Protein AF-A0A920LZJ9-F1 (afdb_monomer)

Mean predicted aligned error: 8.81 Å

Nearest PDB structures (foldseek):
  6kfv-assembly1_N  TM=8.917E-01  e=3.807E-10  Xanthomonas oryzae pv. oryzae
  1oel-assembly1_A  TM=8.891E-01  e=1.017E-09  Escherichia coli
  7v9r-assembly1_C  TM=9.106E-01  e=1.711E-09  Epinephelus coioides
  4aaq-assembly1_H  TM=8.892E-01  e=1.439E-09  Escherichia coli
  4ki8-assembly1_D  TM=6.884E-01  e=9.600E-10  Escherichia coli

Sequence (144 aa):
MLKGAGKKKGKFEGRCDQIRAQIDEATSDYDKEKLQERLAKLAGGVAVLNVGGATEIEVKERKDRVEDAMNSTRAAVEEGIVPGGGTALLYSVKALSSLTPANNDQKVGIEIVRKALEAPIRQIASNAGYDSSIIVGKIRDAKK

Radius of gyration: 25.08 Å; Cα contacts (8 Å, |Δi|>4): 68; chains: 1; bounding box: 43×51×60 Å

pLDDT: mean 88.0, std 10.75, range [35.69, 96.5]

Secondary structure (DSSP, 8-state):
--------HHHHHHHHHHHHHHHHH---HHHHHHHHHHHHHHHT---------SSHHHHHHHHHHHHHHHHHHHHHHHH----TTTHHHHHHHHHHTT---SSHHHHHHHHHHHHHHHHHHHHHHHHTTS-HHHHHHHHHHS--

Structure (mmCIF, N/CA/C/O backbone):
data_AF-A0A920LZJ9-F1
#
_entry.id   AF-A0A920LZJ9-F1
#
loop_
_atom_site.group_PDB
_atom_site.id
_atom_site.type_symbol
_atom_site.label_atom_id
_atom_site.label_alt_id
_atom_site.label_comp_id
_atom_site.label_asym_id
_atom_site.label_entity_id
_atom_site.label_seq_id
_atom_site.pdbx_PDB_ins_code
_atom_site.Cartn_x
_atom_site.Cartn_y
_atom_site.Cartn_z
_atom_site.occupancy
_atom_site.B_iso_or_equiv
_atom_site.auth_seq_id
_atom_site.auth_comp_id
_atom_site.auth_asym_id
_atom_site.auth_atom_id
_atom_site.pdbx_PDB_model_num
ATOM 1 N N . MET A 1 1 ? -4.023 -2.488 28.609 1.00 35.69 1 MET A N 1
ATOM 2 C CA . MET A 1 1 ? -5.086 -1.808 29.384 1.00 35.69 1 MET A CA 1
ATOM 3 C C . MET A 1 1 ? -4.991 -0.308 29.137 1.00 35.69 1 MET A C 1
ATOM 5 O O . MET A 1 1 ? -4.116 0.327 29.697 1.00 35.69 1 MET A O 1
ATOM 9 N N . LEU A 1 2 ? -5.870 0.256 28.311 1.00 42.66 2 LEU A N 1
ATOM 10 C CA . LEU A 1 2 ? -6.108 1.704 28.247 1.00 42.66 2 LEU A CA 1
ATOM 11 C C . LEU A 1 2 ? -7.602 1.928 28.506 1.00 42.66 2 LEU A C 1
ATOM 13 O O . LEU A 1 2 ? -8.374 2.273 27.621 1.00 42.66 2 LEU A O 1
ATOM 17 N N . LYS A 1 3 ? -8.039 1.626 29.734 1.00 55.06 3 LYS A N 1
ATOM 18 C CA . LYS A 1 3 ? -9.347 2.065 30.233 1.00 55.06 3 LYS A CA 1
ATOM 19 C C . LYS A 1 3 ? -9.115 3.434 30.864 1.00 55.06 3 LYS A C 1
ATOM 21 O O . LYS A 1 3 ? -8.482 3.511 31.913 1.00 55.06 3 LYS A O 1
ATOM 26 N N . GLY A 1 4 ? -9.545 4.504 30.195 1.00 63.94 4 GLY A N 1
ATOM 27 C CA . GLY A 1 4 ? -9.393 5.866 30.711 1.00 63.94 4 GLY A CA 1
ATOM 28 C C . GLY A 1 4 ? -10.022 6.009 32.101 1.00 63.94 4 GLY A C 1
ATOM 29 O O . GLY A 1 4 ? -11.119 5.512 32.342 1.00 63.94 4 GLY A O 1
ATOM 30 N N . ALA A 1 5 ? -9.343 6.704 33.015 1.00 69.50 5 ALA A N 1
ATOM 31 C CA . ALA A 1 5 ? -9.758 6.866 34.416 1.00 69.50 5 ALA A CA 1
ATOM 32 C C . ALA A 1 5 ? -10.919 7.870 34.625 1.00 69.50 5 ALA A C 1
ATOM 34 O O . ALA A 1 5 ? -11.178 8.316 35.746 1.00 69.50 5 ALA A O 1
ATOM 35 N N . GLY A 1 6 ? -11.614 8.266 33.552 1.00 65.00 6 GLY A N 1
ATOM 36 C CA . GLY A 1 6 ? -12.717 9.224 33.603 1.00 65.00 6 GLY A CA 1
ATOM 37 C C . GLY A 1 6 ? -13.897 8.694 34.423 1.00 65.00 6 GLY A C 1
ATOM 38 O O . GLY A 1 6 ? -14.379 7.583 34.205 1.00 65.00 6 GLY A O 1
ATOM 39 N N . LYS A 1 7 ? -14.388 9.486 35.385 1.00 60.31 7 LYS A N 1
ATOM 40 C CA . LYS A 1 7 ? -15.519 9.092 36.241 1.00 60.31 7 LYS A CA 1
ATOM 41 C C . LYS A 1 7 ? -16.850 9.099 35.468 1.00 60.31 7 LYS A C 1
ATOM 43 O O . LYS A 1 7 ? -17.290 10.168 35.061 1.00 60.31 7 LYS A O 1
ATOM 48 N N . LYS A 1 8 ? -17.525 7.936 35.454 1.00 58.84 8 LYS A N 1
ATOM 49 C CA . LYS A 1 8 ? -18.942 7.654 35.096 1.00 58.84 8 LYS A CA 1
ATOM 50 C C . LYS A 1 8 ? -19.369 7.988 33.650 1.00 58.84 8 LYS A C 1
ATOM 52 O O . LYS A 1 8 ? -19.214 9.118 33.203 1.00 58.84 8 LYS A O 1
ATOM 57 N N . LYS A 1 9 ? -20.048 7.029 32.989 1.00 60.12 9 LYS A N 1
ATOM 58 C CA . LYS A 1 9 ? -20.697 7.166 31.660 1.00 60.12 9 LYS A CA 1
ATOM 59 C C . LYS A 1 9 ? -21.391 8.526 31.449 1.00 60.12 9 LYS A C 1
ATOM 61 O O . LYS A 1 9 ? -21.138 9.183 30.449 1.00 60.12 9 LYS A O 1
ATOM 66 N N . GLY A 1 10 ? -22.143 9.005 32.445 1.00 64.56 10 GLY A N 1
ATOM 67 C CA . GLY A 1 10 ? -22.928 10.241 32.323 1.00 64.56 10 GLY A CA 1
ATOM 68 C C . GLY A 1 10 ? -22.132 11.546 32.153 1.00 64.56 10 GLY A C 1
ATOM 69 O O . GLY A 1 10 ? -22.605 12.450 31.474 1.00 64.56 10 GLY A O 1
ATOM 70 N N . LYS A 1 11 ? -20.911 11.681 32.704 1.00 72.00 11 LYS A N 1
ATOM 71 C CA . LYS A 1 11 ? -20.095 12.899 32.466 1.00 72.00 11 LYS A CA 1
ATOM 72 C C . LYS A 1 11 ? -19.517 12.940 31.052 1.00 72.00 11 LYS A C 1
ATOM 74 O O . LYS A 1 11 ? -19.259 14.015 30.520 1.00 72.00 11 LYS A O 1
ATOM 79 N N . PHE A 1 12 ? -19.281 11.768 30.479 1.00 77.12 12 PHE A N 1
ATOM 80 C CA . PHE A 1 12 ? -18.766 11.619 29.130 1.00 77.12 12 PHE A CA 1
ATOM 81 C C . PHE A 1 12 ? -19.868 11.860 28.087 1.00 77.12 12 PHE A C 1
ATOM 83 O O . PHE A 1 12 ? -19.655 12.625 27.149 1.00 77.12 12 PHE A O 1
ATOM 90 N N . GLU A 1 13 ? -21.060 11.297 28.302 1.00 80.50 13 GLU A N 1
ATOM 91 C CA . GLU A 1 13 ? -22.246 11.546 27.468 1.00 80.50 13 GLU A CA 1
ATOM 92 C C . GLU A 1 13 ? -22.608 13.037 27.463 1.00 80.50 13 GLU A C 1
ATOM 94 O O . GLU A 1 13 ? -22.658 13.644 26.396 1.00 80.50 13 GLU A O 1
ATOM 99 N N . GLY A 1 14 ? -22.671 13.677 28.639 1.00 85.56 14 GLY A N 1
ATOM 100 C CA . GLY A 1 14 ? -22.929 15.118 28.728 1.00 8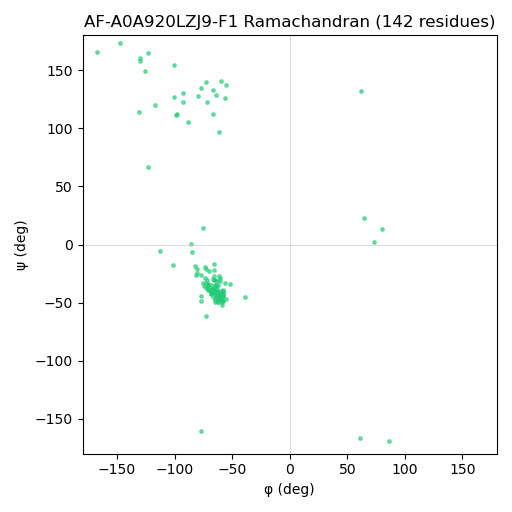5.56 14 GLY A CA 1
ATOM 101 C C . GLY A 1 14 ? -21.880 15.982 28.018 1.00 85.56 14 GLY A C 1
ATOM 102 O O . GLY A 1 14 ? -22.199 17.058 27.518 1.00 85.56 14 GLY A O 1
ATOM 103 N N . ARG A 1 15 ? -20.626 15.520 27.909 1.00 86.62 15 ARG A N 1
ATOM 104 C CA . ARG A 1 15 ? -19.598 16.222 27.129 1.00 86.62 15 ARG A CA 1
ATOM 105 C C . ARG A 1 15 ? -19.799 16.054 25.622 1.00 86.62 15 ARG A C 1
ATOM 107 O O . ARG A 1 15 ? -19.532 16.998 24.885 1.00 86.62 15 ARG A O 1
ATOM 114 N N . CYS A 1 16 ? -20.256 14.888 25.174 1.00 86.50 16 CYS A N 1
ATOM 115 C CA . CYS A 1 16 ? -20.612 14.663 23.773 1.00 86.50 16 CYS A CA 1
ATOM 116 C C . CYS A 1 16 ? -21.805 15.538 23.371 1.00 86.50 16 CYS A C 1
ATOM 118 O O . CYS A 1 16 ? -21.759 16.175 22.323 1.00 86.50 16 CYS A O 1
ATOM 120 N N . ASP A 1 17 ? -22.819 15.642 24.232 1.00 89.00 17 ASP A N 1
ATOM 121 C CA . ASP A 1 17 ? -24.003 16.469 23.974 1.00 89.00 17 ASP A CA 1
ATOM 122 C C . ASP A 1 17 ? -23.681 17.968 23.974 1.00 89.00 17 ASP A C 1
ATOM 124 O O . ASP A 1 17 ? -24.153 18.695 23.104 1.00 89.00 17 ASP A O 1
ATOM 128 N N . GLN A 1 18 ? -22.792 18.428 24.862 1.00 90.00 18 GLN A N 1
ATOM 129 C CA . GLN A 1 18 ? -22.267 19.798 24.803 1.00 90.00 18 GLN A CA 1
ATOM 130 C C . GLN A 1 18 ? -21.590 20.107 23.465 1.00 90.00 18 GLN A C 1
ATOM 132 O O . GLN A 1 18 ? -21.786 21.184 22.915 1.00 90.00 18 GLN A O 1
ATOM 137 N N . ILE A 1 19 ? -20.778 19.183 22.944 1.00 90.25 19 ILE A N 1
ATOM 138 C CA . ILE A 1 19 ? -20.078 19.395 21.672 1.00 90.25 19 ILE A CA 1
ATOM 139 C C . ILE A 1 19 ? -21.065 19.358 20.498 1.00 90.25 19 ILE A C 1
ATOM 141 O O . ILE A 1 19 ? -20.901 20.140 19.571 1.00 90.25 19 ILE A O 1
ATOM 145 N N . ARG A 1 20 ? -22.111 18.519 20.549 1.00 91.31 20 ARG A N 1
ATOM 146 C CA . ARG A 1 20 ? -23.200 18.536 19.553 1.00 91.31 20 ARG A CA 1
ATOM 147 C C . ARG A 1 20 ? -23.889 19.899 19.498 1.00 91.31 20 ARG A C 1
ATOM 149 O O . ARG A 1 20 ? -23.962 20.475 18.424 1.00 91.31 20 ARG A O 1
ATOM 156 N N . ALA A 1 21 ? -24.272 20.453 20.649 1.00 93.06 21 ALA A N 1
ATOM 157 C CA . ALA A 1 21 ? -24.866 21.790 20.707 1.00 93.06 21 ALA A CA 1
ATOM 158 C C . ALA A 1 21 ? -23.918 22.876 20.156 1.00 93.06 21 ALA A C 1
ATOM 160 O O . ALA A 1 21 ? -24.342 23.747 19.406 1.00 93.06 21 ALA A O 1
ATOM 161 N N .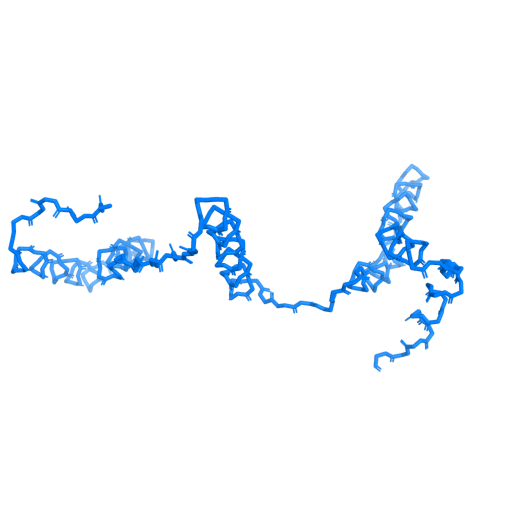 GLN A 1 22 ? -22.615 22.783 20.454 1.00 90.44 22 GLN A N 1
ATOM 162 C CA . GLN A 1 22 ? -21.612 23.711 19.913 1.00 90.44 22 GLN A CA 1
ATOM 163 C C . GLN A 1 22 ? -21.448 23.611 18.388 1.00 90.44 22 GLN A C 1
ATOM 165 O O . GLN A 1 22 ? -21.121 24.611 17.759 1.00 90.44 22 GLN A O 1
ATOM 170 N N . ILE A 1 23 ? -21.655 22.432 17.789 1.00 90.88 23 ILE A N 1
ATOM 171 C CA . ILE A 1 23 ? -21.635 22.258 16.326 1.00 90.88 23 ILE A CA 1
ATOM 172 C C . ILE A 1 23 ? -22.840 22.959 15.691 1.00 90.88 23 ILE A C 1
ATOM 174 O O . ILE A 1 23 ? -22.683 23.610 14.659 1.00 90.88 23 ILE A O 1
ATOM 178 N N . ASP A 1 24 ? -24.015 22.839 16.312 1.00 91.44 24 ASP A N 1
ATOM 179 C CA . ASP A 1 24 ? -25.258 23.434 15.811 1.00 91.44 24 ASP A CA 1
ATOM 180 C C . ASP A 1 24 ? -25.238 24.971 15.899 1.00 91.44 24 ASP A C 1
ATOM 182 O O . ASP A 1 24 ? -25.749 25.651 15.010 1.00 91.44 24 ASP A O 1
ATOM 186 N N . GLU A 1 25 ? -24.605 25.524 16.938 1.00 92.06 25 GLU A N 1
ATOM 187 C CA . GLU A 1 25 ? -24.437 26.973 17.132 1.00 92.06 25 GLU A CA 1
ATOM 188 C C . GLU A 1 25 ? -23.263 27.571 16.336 1.00 92.06 25 GLU A C 1
ATOM 190 O O . GLU A 1 25 ? -23.207 28.788 16.133 1.00 92.06 25 GLU A O 1
ATOM 195 N N . ALA A 1 26 ? -22.312 26.749 15.879 1.00 90.50 26 ALA A N 1
ATOM 196 C CA . ALA A 1 26 ? -21.168 27.227 15.113 1.00 90.50 26 ALA A CA 1
ATOM 197 C C . ALA A 1 26 ? -21.611 27.775 13.748 1.00 90.50 26 ALA A C 1
ATOM 199 O O . ALA A 1 26 ? -22.354 27.143 12.998 1.00 90.50 26 ALA A O 1
ATOM 200 N N . THR A 1 27 ? -21.110 28.954 13.387 1.00 88.88 27 THR A N 1
ATOM 201 C CA . THR A 1 27 ? -21.393 29.604 12.096 1.00 88.88 27 THR A CA 1
ATOM 202 C C . THR A 1 27 ? -20.260 29.440 11.087 1.00 88.88 27 THR A C 1
ATOM 204 O O . THR A 1 27 ? -20.481 29.611 9.892 1.00 88.88 27 THR A O 1
ATOM 207 N N . SER A 1 28 ? -19.063 29.079 11.556 1.00 93.38 28 SER A N 1
ATOM 208 C CA . SER A 1 28 ? -17.880 28.817 10.738 1.00 93.38 28 SER A CA 1
ATOM 209 C C . SER A 1 28 ? -17.780 27.335 10.381 1.00 93.38 28 SER A C 1
ATOM 211 O O . SER A 1 28 ? -17.829 26.475 11.264 1.00 93.38 28 SER A O 1
ATOM 213 N N . ASP A 1 29 ? -17.580 27.031 9.099 1.00 90.06 29 ASP A N 1
ATOM 214 C CA . ASP A 1 29 ? -17.378 25.656 8.625 1.00 90.06 29 ASP A CA 1
ATOM 215 C C . ASP A 1 29 ? -16.117 25.021 9.228 1.00 90.06 29 ASP A C 1
ATOM 217 O O . ASP A 1 29 ? -16.126 23.843 9.583 1.00 90.06 29 ASP A O 1
ATOM 221 N N . TYR A 1 30 ? -15.069 25.822 9.449 1.00 91.50 30 TYR A N 1
ATOM 222 C CA . TYR A 1 30 ? -13.855 25.375 10.132 1.00 91.50 30 TYR A CA 1
ATOM 223 C C . TYR A 1 30 ? -14.148 24.910 11.567 1.00 91.50 30 TYR A C 1
ATOM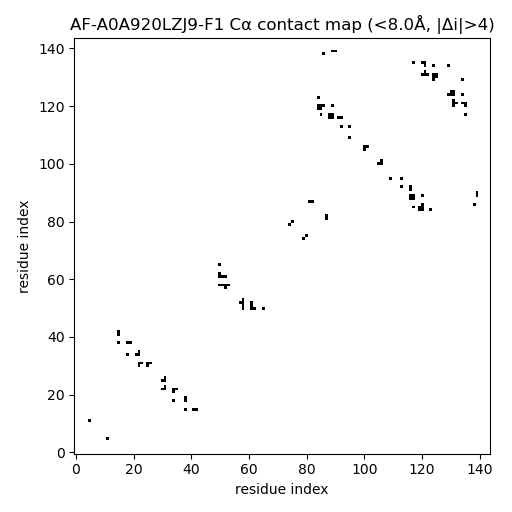 225 O O . TYR A 1 30 ? -13.672 23.857 11.997 1.00 91.50 30 TYR A O 1
ATOM 233 N N . ASP A 1 31 ? -14.965 25.663 12.311 1.00 89.75 31 ASP A N 1
ATOM 234 C CA . ASP A 1 31 ? -15.302 25.317 13.696 1.00 89.75 31 ASP A CA 1
ATOM 235 C C . ASP A 1 31 ? -16.194 24.074 13.757 1.00 89.75 31 ASP A C 1
ATOM 237 O O . ASP A 1 31 ? -15.971 23.197 14.598 1.00 89.75 31 ASP A O 1
ATOM 241 N N . LYS A 1 32 ? -17.150 23.945 12.825 1.00 90.94 32 LYS A N 1
ATOM 242 C CA . LYS A 1 32 ? -17.971 22.734 12.680 1.00 90.94 32 LYS A CA 1
ATOM 243 C C . LYS A 1 32 ? -17.111 21.503 12.426 1.00 90.94 32 LYS A C 1
ATOM 245 O O . LYS A 1 32 ? -17.278 20.501 13.120 1.00 90.94 32 LYS A O 1
ATOM 250 N N . GLU A 1 33 ? -16.169 21.584 11.490 1.00 91.00 33 GLU A N 1
ATOM 251 C CA . GLU A 1 33 ? -15.271 20.477 11.150 1.00 91.00 33 GLU A CA 1
ATOM 252 C C . GLU A 1 33 ? -14.422 20.056 12.361 1.00 91.00 33 GLU A C 1
ATOM 254 O O . GLU A 1 33 ? -14.371 18.875 12.720 1.00 91.00 33 GLU A O 1
ATOM 259 N N . LYS A 1 34 ? -13.821 21.019 13.073 1.00 92.31 34 LYS A N 1
ATOM 260 C CA . LYS A 1 34 ? -12.998 20.729 14.259 1.00 92.31 34 LYS A CA 1
ATOM 261 C C . LYS A 1 34 ? -13.795 20.160 15.426 1.00 92.31 34 LYS A C 1
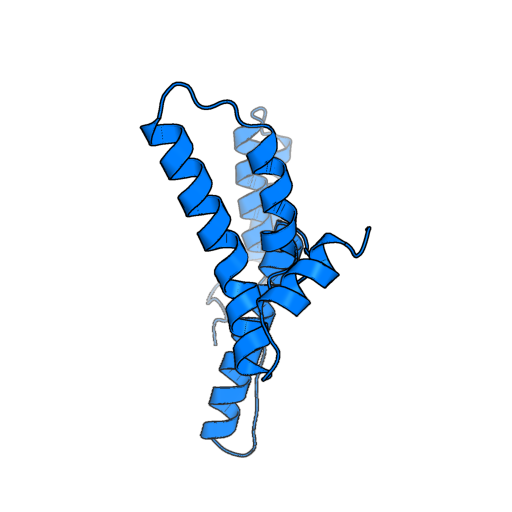ATOM 263 O O . LYS A 1 34 ? -13.307 19.267 16.130 1.00 92.31 34 LYS A O 1
ATOM 268 N N . LEU A 1 35 ? -15.014 20.640 15.649 1.00 91.06 35 LEU A N 1
ATOM 269 C CA . LEU A 1 35 ? -15.885 20.109 16.693 1.00 91.06 35 LEU A CA 1
ATOM 270 C C . LEU A 1 35 ? -16.406 18.708 16.342 1.00 91.06 35 LEU A C 1
ATOM 272 O O . LEU A 1 35 ? -16.440 17.849 17.227 1.00 91.06 35 LEU A O 1
ATOM 276 N N . GLN A 1 36 ? -16.723 18.435 15.072 1.00 88.69 36 GLN A N 1
ATOM 277 C CA . GLN A 1 36 ? -17.080 17.095 14.596 1.00 88.69 36 GLN A CA 1
ATOM 278 C C . GLN A 1 36 ? -15.922 16.103 14.750 1.00 88.69 36 GLN A C 1
ATOM 280 O O . GLN A 1 36 ? -16.128 15.011 15.283 1.00 88.69 36 GLN A O 1
ATOM 285 N N . GLU A 1 37 ? -14.694 16.487 14.384 1.00 88.88 37 GLU A N 1
ATOM 286 C CA . GLU A 1 37 ? -13.495 15.655 14.563 1.00 88.88 37 GLU A CA 1
ATOM 287 C C . GLU A 1 37 ? -13.298 15.282 16.044 1.00 88.88 37 GLU A C 1
ATOM 289 O O . GLU A 1 37 ? -13.031 14.132 16.408 1.00 88.88 37 GLU A O 1
ATOM 294 N N . ARG A 1 38 ? -13.484 16.258 16.936 1.00 89.69 38 ARG A N 1
ATOM 295 C CA . ARG A 1 38 ? -13.378 16.054 18.382 1.00 89.69 38 ARG A CA 1
ATOM 296 C C . ARG A 1 38 ? -14.501 15.176 18.934 1.00 89.69 38 ARG A C 1
ATOM 298 O O . ARG A 1 38 ? -14.231 14.326 19.786 1.00 89.69 38 ARG A O 1
ATOM 305 N N . LEU A 1 39 ? -15.737 15.368 18.472 1.00 87.06 39 LEU A N 1
ATOM 306 C CA . LEU A 1 39 ? -16.880 14.537 18.847 1.00 87.06 39 LEU A CA 1
ATOM 307 C C . LEU A 1 39 ? -16.654 13.086 18.416 1.00 87.06 39 LEU A C 1
ATOM 309 O O . LEU A 1 39 ? -16.868 12.183 19.221 1.00 87.06 39 LEU A O 1
ATOM 313 N N . ALA A 1 40 ? -16.159 12.868 17.196 1.00 85.44 40 ALA A N 1
ATOM 314 C CA . ALA A 1 40 ? -15.843 11.544 16.673 1.00 85.44 40 ALA A CA 1
ATOM 315 C C . ALA A 1 40 ? -14.770 10.839 17.517 1.00 85.44 40 ALA A C 1
ATOM 317 O O . ALA A 1 40 ? -14.942 9.677 17.874 1.00 85.44 40 ALA A O 1
ATOM 318 N N . LYS A 1 41 ? -13.706 11.547 17.924 1.00 85.06 41 LYS A N 1
ATOM 319 C CA . LYS A 1 41 ? -12.661 10.992 18.808 1.00 85.06 41 LYS A CA 1
ATOM 320 C C . LYS A 1 41 ? -13.181 10.621 20.195 1.00 85.06 41 LYS A C 1
ATOM 322 O O . LYS A 1 41 ? -12.701 9.658 20.786 1.00 85.06 41 LYS A O 1
ATOM 327 N N . LEU A 1 42 ? -14.136 11.383 20.729 1.00 82.44 42 LEU A N 1
ATOM 328 C CA . LEU A 1 42 ? -14.768 11.054 22.004 1.00 82.44 42 LEU A CA 1
ATOM 329 C C . LEU A 1 42 ? -15.704 9.857 21.823 1.00 82.44 42 LEU A C 1
ATOM 331 O O . LEU A 1 42 ? -15.460 8.808 22.415 1.00 82.44 42 LEU A O 1
ATOM 335 N N . ALA A 1 43 ? -16.727 9.984 20.979 1.00 79.25 43 ALA A N 1
ATOM 336 C CA . ALA A 1 43 ? -17.787 8.994 20.807 1.00 79.25 43 ALA A CA 1
ATOM 337 C C . ALA A 1 43 ? -17.312 7.665 20.190 1.00 79.25 43 ALA A C 1
ATOM 339 O O . ALA A 1 43 ? -17.887 6.623 20.495 1.00 79.25 43 ALA A O 1
ATOM 340 N N . GLY A 1 44 ? -16.266 7.688 19.357 1.00 74.38 44 GLY A N 1
ATOM 341 C CA . GLY A 1 44 ? -15.755 6.522 18.628 1.00 74.38 44 GLY A CA 1
ATOM 342 C C . GLY A 1 44 ? -15.156 5.427 19.514 1.00 74.38 44 GLY A C 1
ATOM 343 O O . GLY A 1 44 ? -15.036 4.283 19.079 1.00 74.38 44 GLY A O 1
ATOM 344 N N . GLY A 1 45 ? -14.836 5.740 20.774 1.00 77.69 45 GLY A N 1
ATOM 345 C CA . GLY A 1 45 ? -14.273 4.776 21.716 1.00 77.69 45 GLY A CA 1
ATOM 346 C C . GLY A 1 45 ? -12.930 4.196 21.254 1.00 77.69 45 GLY A C 1
ATOM 347 O O . GLY A 1 45 ? -12.271 4.714 20.356 1.00 77.69 45 GLY A O 1
ATOM 348 N N . VAL A 1 46 ? -12.495 3.116 21.907 1.00 80.31 46 VAL A N 1
ATOM 349 C CA . VAL A 1 46 ? -11.253 2.409 21.559 1.00 80.31 46 VAL A CA 1
ATOM 350 C C . VAL A 1 46 ? -11.551 0.920 21.457 1.00 80.31 46 VAL A C 1
ATOM 352 O O . VAL A 1 46 ? -11.866 0.275 22.459 1.00 80.31 46 VAL A O 1
ATOM 355 N N . ALA A 1 47 ? -11.440 0.369 20.250 1.00 82.44 47 ALA A N 1
ATOM 356 C CA . ALA A 1 47 ? -11.488 -1.071 20.035 1.00 82.44 47 ALA A CA 1
ATOM 357 C C . ALA A 1 47 ? -10.149 -1.704 20.446 1.00 82.44 47 ALA A C 1
ATOM 359 O O . ALA A 1 47 ? -9.082 -1.196 20.100 1.00 82.44 47 ALA A O 1
ATOM 360 N N . VAL A 1 48 ? -10.201 -2.815 21.183 1.00 84.56 48 VAL A N 1
ATOM 361 C CA . VAL A 1 48 ? -9.011 -3.562 21.619 1.00 84.56 48 VAL A CA 1
ATOM 362 C C . VAL A 1 48 ? -9.054 -4.956 21.008 1.00 84.56 48 VAL A C 1
ATOM 364 O O . VAL A 1 48 ? -9.984 -5.715 21.277 1.00 84.56 48 VAL A O 1
ATOM 367 N N . LEU A 1 49 ? -8.038 -5.295 20.213 1.00 87.12 49 LEU A N 1
ATOM 368 C CA . LEU A 1 49 ? -7.830 -6.642 19.685 1.00 87.12 49 LEU A CA 1
ATOM 369 C C . LEU A 1 49 ? -6.900 -7.416 20.625 1.00 87.12 49 LEU A C 1
ATOM 371 O O . LEU A 1 49 ? -5.777 -6.986 20.886 1.00 87.12 49 LEU A O 1
ATOM 375 N N . ASN A 1 50 ? -7.370 -8.555 21.133 1.00 91.38 50 ASN A N 1
ATOM 376 C CA . ASN A 1 50 ? -6.567 -9.452 21.960 1.00 91.38 50 ASN A CA 1
ATOM 377 C C . ASN A 1 50 ? -6.046 -10.595 21.085 1.00 91.38 50 ASN A C 1
ATOM 379 O O . ASN A 1 50 ? -6.828 -11.426 20.626 1.00 91.38 50 ASN A O 1
ATOM 383 N N . VAL A 1 51 ? -4.734 -10.628 20.855 1.00 91.56 51 VAL A N 1
ATOM 384 C CA . VAL A 1 51 ? -4.071 -11.652 20.038 1.00 91.56 51 VAL A CA 1
ATOM 385 C C . VAL A 1 51 ? -3.422 -12.689 20.953 1.00 91.56 51 VAL A C 1
ATOM 387 O O . VAL A 1 51 ? -2.667 -12.328 21.854 1.00 91.56 51 VAL A O 1
ATOM 390 N N . GLY A 1 52 ? -3.734 -13.968 20.731 1.00 93.31 52 GLY A N 1
ATOM 391 C CA . GLY A 1 52 ? -3.213 -15.098 21.506 1.00 93.31 52 G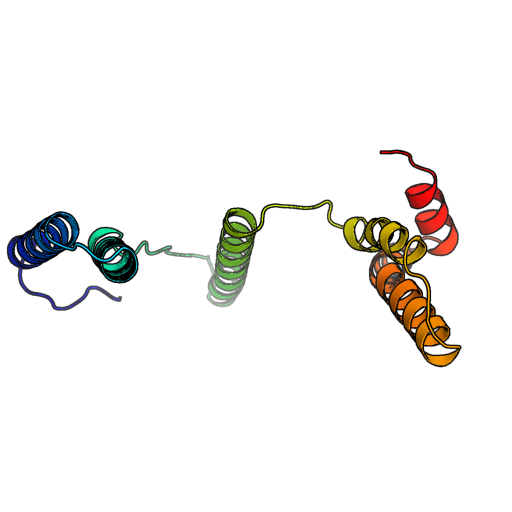LY A CA 1
ATOM 392 C C . GLY A 1 52 ? -2.494 -16.143 20.645 1.00 93.31 52 GLY A C 1
ATOM 393 O O . GLY A 1 52 ? -2.633 -16.179 19.418 1.00 93.31 52 GLY A O 1
ATOM 394 N N . GLY A 1 53 ? -1.739 -17.017 21.308 1.00 92.88 53 GLY A N 1
ATOM 395 C CA . GLY A 1 53 ? -0.900 -18.055 20.708 1.00 92.88 53 GLY A CA 1
ATOM 396 C C . GLY A 1 53 ? -0.430 -19.051 21.769 1.00 92.88 53 GLY A C 1
ATOM 397 O O . GLY A 1 53 ? -0.570 -18.790 22.964 1.00 92.88 53 GLY A O 1
ATOM 398 N N . ALA A 1 54 ? 0.086 -20.200 21.334 1.00 93.69 54 ALA A N 1
ATOM 399 C CA . ALA A 1 54 ? 0.537 -21.268 22.226 1.00 93.69 54 ALA A CA 1
ATOM 400 C C . ALA A 1 54 ? 1.907 -20.968 22.855 1.00 93.69 54 ALA A C 1
ATOM 402 O O . ALA A 1 54 ? 2.214 -21.455 23.940 1.00 93.69 54 ALA A O 1
ATOM 403 N N . THR A 1 55 ? 2.726 -20.153 22.186 1.00 96.06 55 THR A N 1
ATOM 404 C CA . THR A 1 55 ? 4.047 -19.723 22.665 1.00 96.06 55 THR A CA 1
ATOM 405 C C . THR A 1 55 ? 4.191 -18.208 22.568 1.00 96.06 55 THR A C 1
ATOM 407 O O . THR A 1 55 ? 3.516 -17.561 21.768 1.00 96.06 55 THR A O 1
ATOM 410 N N . GLU A 1 56 ? 5.102 -17.631 23.350 1.00 93.88 56 GLU A N 1
ATOM 411 C CA . GLU A 1 56 ? 5.389 -16.190 23.309 1.00 93.88 56 GLU A CA 1
ATOM 412 C C . GLU A 1 56 ? 5.825 -15.723 21.909 1.00 93.88 56 GLU A C 1
ATOM 414 O O . GLU A 1 56 ? 5.388 -14.673 21.435 1.00 93.88 56 GLU A O 1
ATOM 419 N N . ILE A 1 57 ? 6.627 -16.539 21.218 1.00 95.44 57 ILE A N 1
ATOM 420 C CA . ILE A 1 57 ? 7.106 -16.256 19.859 1.00 95.44 57 ILE A CA 1
ATOM 421 C C . ILE A 1 57 ? 5.925 -16.163 18.885 1.00 95.44 57 ILE A C 1
ATOM 423 O O . ILE A 1 57 ? 5.843 -15.222 18.098 1.00 95.44 57 ILE A O 1
ATOM 427 N N . GLU A 1 58 ? 4.979 -17.100 18.970 1.00 94.44 58 GLU A N 1
ATOM 428 C CA . GLU A 1 58 ? 3.786 -17.108 18.1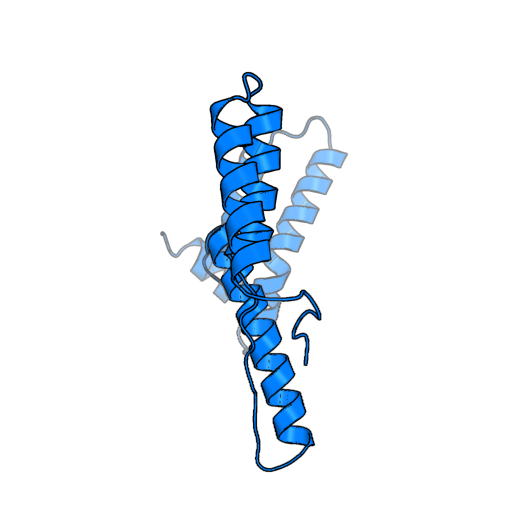21 1.00 94.44 58 GLU A CA 1
ATOM 429 C C . GLU A 1 58 ? 2.853 -15.930 18.426 1.00 94.44 58 GLU A C 1
ATOM 431 O O . GLU A 1 58 ? 2.319 -15.316 17.504 1.00 94.44 58 GLU A O 1
ATOM 436 N N . VAL A 1 59 ? 2.664 -15.583 19.705 1.00 96.19 59 VAL A N 1
ATOM 437 C CA . VAL A 1 59 ? 1.874 -14.405 20.100 1.00 96.19 59 VAL A CA 1
ATOM 438 C C . VAL A 1 59 ? 2.467 -13.141 19.483 1.00 96.19 59 VAL A C 1
ATOM 440 O O . VAL A 1 59 ? 1.719 -12.317 18.958 1.00 96.19 59 VAL A O 1
ATOM 443 N N . LYS A 1 60 ? 3.796 -12.994 19.521 1.00 94.62 60 LYS A N 1
ATOM 444 C CA . LYS A 1 60 ? 4.489 -11.829 18.966 1.00 94.62 60 LYS A CA 1
ATOM 445 C C . LYS A 1 60 ? 4.334 -11.747 17.448 1.00 94.62 60 LYS A C 1
ATOM 447 O O . LYS A 1 60 ? 3.893 -10.722 16.946 1.00 94.62 60 LYS A O 1
ATOM 452 N N . GLU A 1 61 ? 4.596 -12.839 16.736 1.00 96.06 61 GLU A N 1
ATOM 453 C CA . GLU A 1 61 ? 4.464 -12.884 15.275 1.00 96.06 61 GLU A CA 1
ATOM 454 C C . GLU A 1 61 ? 3.015 -12.631 14.819 1.00 96.06 61 GLU A C 1
ATOM 456 O O . GLU A 1 61 ? 2.774 -11.846 13.899 1.00 96.06 61 GLU A O 1
ATOM 461 N N . ARG A 1 62 ? 2.022 -13.215 15.505 1.00 95.25 62 ARG A N 1
ATOM 462 C CA . ARG A 1 62 ? 0.606 -12.961 15.204 1.00 95.25 62 ARG A CA 1
ATOM 463 C C . ARG A 1 62 ? 0.209 -11.526 15.489 1.00 95.25 62 ARG A C 1
ATOM 465 O O . ARG A 1 62 ? -0.602 -10.971 14.753 1.00 95.25 62 ARG A O 1
ATOM 472 N N . LYS A 1 63 ? 0.738 -10.934 16.560 1.00 94.69 63 LYS A N 1
ATOM 473 C CA . LYS A 1 63 ? 0.474 -9.536 16.890 1.00 94.69 63 LYS A CA 1
ATOM 474 C C . LYS A 1 63 ? 0.990 -8.628 15.775 1.00 94.69 63 LYS A C 1
ATOM 476 O O . LYS A 1 63 ? 0.216 -7.801 15.304 1.00 94.69 63 LYS A O 1
ATOM 481 N N . ASP A 1 64 ? 2.225 -8.837 15.324 1.00 96.00 64 ASP A N 1
ATOM 482 C CA . ASP A 1 64 ? 2.836 -8.043 14.254 1.00 96.00 64 ASP A CA 1
ATOM 483 C C . ASP A 1 64 ? 2.030 -8.171 12.945 1.00 96.00 64 ASP A C 1
ATOM 485 O O . ASP A 1 64 ? 1.712 -7.167 12.310 1.00 96.00 64 ASP A O 1
ATOM 489 N N . ARG A 1 65 ? 1.576 -9.384 12.589 1.00 96.06 65 ARG A N 1
ATOM 490 C CA . ARG A 1 65 ? 0.687 -9.599 11.429 1.00 96.06 65 ARG A CA 1
ATOM 491 C C . ARG A 1 65 ? -0.660 -8.888 11.546 1.00 96.06 65 ARG A C 1
ATOM 493 O O . ARG A 1 65 ? -1.163 -8.351 10.562 1.00 96.06 65 ARG A O 1
ATOM 500 N N . VAL A 1 66 ? -1.282 -8.923 12.724 1.00 95.69 66 VAL A N 1
ATOM 501 C CA . VAL A 1 66 ? -2.577 -8.264 12.960 1.00 95.69 66 VAL A CA 1
ATOM 502 C C . VAL A 1 66 ? -2.431 -6.745 12.902 1.00 95.69 66 VAL A C 1
ATOM 504 O O . VAL A 1 66 ? -3.310 -6.072 12.364 1.00 95.69 66 VAL A O 1
ATOM 507 N N . GLU A 1 67 ? -1.333 -6.205 13.427 1.00 94.06 67 GLU A N 1
ATOM 508 C CA . GLU A 1 67 ? -1.023 -4.778 13.363 1.00 94.06 67 GLU A CA 1
ATOM 509 C C . GLU A 1 67 ? -0.818 -4.316 11.914 1.00 94.06 67 GLU A C 1
ATOM 511 O O . GLU A 1 67 ? -1.445 -3.344 11.487 1.00 94.06 67 GLU A O 1
ATOM 516 N N . ASP A 1 68 ? -0.044 -5.064 11.127 1.00 96.50 68 ASP A N 1
ATOM 517 C CA . ASP A 1 68 ? 0.170 -4.780 9.706 1.00 96.50 68 ASP A CA 1
ATOM 518 C C . ASP A 1 68 ? -1.136 -4.842 8.892 1.00 96.50 68 ASP A C 1
ATOM 520 O O . ASP A 1 68 ? -1.455 -3.933 8.119 1.00 96.50 68 ASP A O 1
ATOM 524 N N . ALA A 1 69 ? -1.971 -5.858 9.136 1.00 95.44 69 ALA A N 1
ATOM 525 C CA . ALA A 1 69 ? -3.278 -5.985 8.493 1.00 95.44 69 ALA A CA 1
ATOM 526 C C . ALA A 1 69 ? -4.238 -4.841 8.872 1.00 95.44 69 ALA A C 1
ATOM 528 O O . ALA A 1 69 ? -4.954 -4.314 8.014 1.00 95.44 69 ALA A O 1
ATOM 529 N N . MET A 1 70 ? -4.257 -4.422 10.142 1.00 92.94 70 MET A N 1
ATOM 530 C CA . MET A 1 70 ? -5.068 -3.287 10.594 1.00 92.94 70 MET A CA 1
ATOM 531 C C . MET A 1 70 ? -4.637 -1.994 9.895 1.00 92.94 70 MET A C 1
ATOM 533 O O . MET A 1 70 ? -5.486 -1.227 9.442 1.00 92.94 70 MET A O 1
ATOM 537 N N . ASN A 1 71 ? -3.333 -1.750 9.793 1.00 93.62 71 ASN A N 1
ATOM 538 C CA . ASN A 1 71 ? -2.816 -0.545 9.153 1.00 93.62 71 ASN A CA 1
ATOM 539 C C . ASN A 1 71 ? -3.083 -0.560 7.641 1.00 93.62 71 ASN A C 1
ATOM 541 O O . ASN A 1 71 ? -3.573 0.428 7.097 1.00 93.62 71 ASN A O 1
ATOM 545 N N . SER A 1 72 ? -2.877 -1.704 6.987 1.00 95.56 72 SER A N 1
ATOM 546 C CA . SER A 1 72 ? -3.156 -1.889 5.558 1.00 95.56 72 SER A CA 1
ATOM 547 C C . SER A 1 72 ? -4.631 -1.671 5.214 1.00 95.56 72 SER A C 1
ATOM 549 O O . SER A 1 72 ? -4.956 -1.006 4.233 1.00 95.56 72 SER A O 1
ATOM 551 N N . THR A 1 73 ? -5.548 -2.197 6.030 1.00 95.19 73 THR A N 1
ATOM 552 C CA . THR A 1 73 ? -6.994 -2.028 5.804 1.00 95.19 73 THR A CA 1
ATOM 553 C C . THR A 1 73 ? -7.470 -0.605 6.071 1.00 95.19 73 THR A C 1
ATOM 555 O O . THR A 1 73 ? -8.338 -0.126 5.348 1.00 95.19 73 THR A O 1
ATOM 558 N N . ARG A 1 74 ? -6.887 0.101 7.049 1.00 92.56 74 ARG A N 1
ATOM 559 C CA . ARG A 1 74 ? -7.156 1.534 7.254 1.00 92.56 74 ARG A CA 1
ATOM 560 C C . ARG A 1 74 ? -6.728 2.363 6.047 1.00 92.56 74 ARG A C 1
ATOM 562 O O . ARG A 1 74 ? -7.555 3.096 5.518 1.00 92.56 74 ARG A O 1
ATOM 569 N N . ALA A 1 75 ? -5.501 2.173 5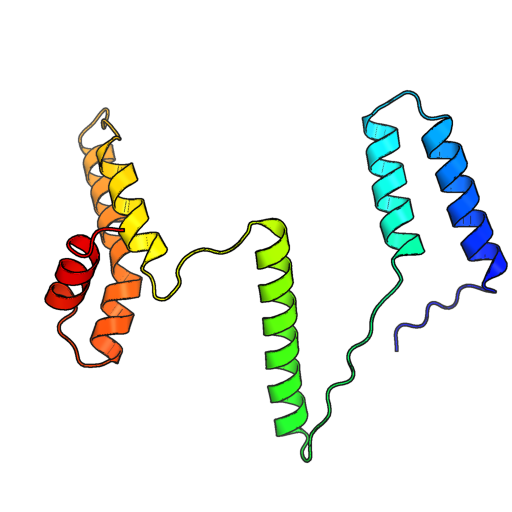.561 1.00 93.44 75 ALA A N 1
ATOM 570 C CA . ALA A 1 75 ? -5.009 2.876 4.375 1.00 93.44 75 ALA A CA 1
ATOM 571 C C . ALA A 1 75 ? -5.880 2.593 3.135 1.00 93.44 75 ALA A C 1
ATOM 573 O O . ALA A 1 75 ? -6.231 3.504 2.390 1.00 93.44 75 ALA A O 1
ATOM 574 N N . ALA A 1 76 ? -6.308 1.339 2.958 1.00 94.81 76 ALA A N 1
ATOM 575 C CA . ALA A 1 76 ? -7.202 0.947 1.870 1.00 94.81 76 ALA A CA 1
ATOM 576 C C . ALA A 1 76 ? -8.589 1.615 1.938 1.00 94.81 76 ALA A C 1
ATOM 578 O O . ALA A 1 76 ? -9.202 1.849 0.899 1.00 94.81 76 ALA A O 1
ATOM 579 N N . VAL A 1 77 ? -9.103 1.906 3.137 1.00 94.69 77 VAL A N 1
ATOM 580 C CA . VAL A 1 77 ? -10.374 2.629 3.320 1.00 94.69 77 VAL A CA 1
ATOM 581 C C . VAL A 1 77 ? -10.212 4.124 3.029 1.00 94.69 77 VAL A C 1
ATOM 583 O O . VAL A 1 77 ? -11.148 4.737 2.524 1.00 94.69 77 VAL A O 1
ATOM 586 N N . GLU A 1 78 ? -9.046 4.700 3.323 1.00 91.50 78 GLU A N 1
ATOM 587 C CA . GLU A 1 78 ? -8.770 6.130 3.137 1.00 91.50 78 GLU A CA 1
ATOM 588 C C . GLU A 1 78 ? -8.510 6.502 1.668 1.00 91.50 78 GLU A C 1
ATOM 590 O O . GLU A 1 78 ? -9.114 7.447 1.163 1.00 91.50 78 GLU A O 1
ATOM 595 N N . GLU A 1 79 ? -7.651 5.756 0.967 1.00 93.19 79 GLU A N 1
ATOM 596 C CA . GLU A 1 79 ? -7.202 6.100 -0.397 1.00 93.19 79 GLU A CA 1
ATOM 597 C C . GLU A 1 79 ? -7.703 5.128 -1.481 1.00 93.19 79 GLU A C 1
ATOM 599 O O . GLU A 1 79 ? -7.523 5.360 -2.680 1.00 93.19 79 GLU A O 1
ATOM 604 N N . GLY A 1 80 ? -8.367 4.041 -1.080 1.00 94.19 80 GLY A N 1
ATOM 605 C CA . GLY A 1 80 ? -8.803 2.973 -1.974 1.00 94.19 80 GLY A CA 1
ATOM 606 C C . GLY A 1 80 ? -7.728 1.909 -2.220 1.00 94.19 80 GLY A C 1
ATOM 607 O O . GLY A 1 80 ? -6.699 1.841 -1.550 1.00 94.19 80 GLY A O 1
ATOM 608 N N . ILE A 1 81 ? -7.981 1.029 -3.194 1.00 95.50 81 ILE A N 1
ATOM 609 C CA . ILE A 1 81 ? -7.096 -0.094 -3.539 1.00 95.50 81 ILE A CA 1
ATOM 610 C C . ILE A 1 81 ? -6.730 -0.086 -5.022 1.00 95.50 81 ILE A C 1
ATOM 612 O O . ILE A 1 81 ? -7.518 0.312 -5.880 1.00 95.50 81 ILE A O 1
ATOM 616 N N . VAL A 1 82 ? -5.536 -0.590 -5.331 1.00 94.12 82 VAL A N 1
ATOM 617 C CA . VAL A 1 82 ? -5.033 -0.755 -6.700 1.00 94.12 82 VAL A CA 1
ATOM 618 C C . VAL A 1 82 ? -4.486 -2.171 -6.914 1.00 94.12 82 VAL A C 1
ATOM 620 O O . VAL A 1 82 ? -4.156 -2.854 -5.942 1.00 94.12 82 VAL A O 1
ATOM 623 N N . PRO A 1 83 ? -4.356 -2.638 -8.171 1.00 92.75 83 PRO A N 1
ATOM 624 C CA . PRO A 1 83 ? -3.736 -3.926 -8.463 1.00 92.75 83 PRO A CA 1
ATOM 625 C C . PRO A 1 83 ? -2.308 -4.034 -7.904 1.00 92.75 83 PRO A C 1
ATOM 627 O O . PRO A 1 83 ? -1.444 -3.201 -8.186 1.00 92.75 83 PRO A O 1
ATOM 630 N N . GLY A 1 84 ? -2.058 -5.081 -7.114 1.00 92.75 84 GLY A N 1
ATOM 631 C CA . GLY A 1 84 ? -0.767 -5.333 -6.470 1.00 92.75 84 GLY A CA 1
ATOM 632 C C . GLY A 1 84 ? 0.307 -5.904 -7.407 1.00 92.75 84 GLY A C 1
ATOM 633 O O . GLY A 1 84 ? 0.241 -5.789 -8.633 1.00 92.75 84 GLY A O 1
ATOM 634 N N . GLY A 1 85 ? 1.340 -6.522 -6.825 1.00 90.31 85 GLY A N 1
ATOM 635 C CA . GLY A 1 85 ? 2.396 -7.214 -7.581 1.00 90.31 85 GLY A CA 1
ATOM 636 C C . GLY A 1 85 ? 3.254 -6.301 -8.469 1.00 90.31 85 GLY A C 1
ATOM 637 O O . GLY A 1 85 ? 3.799 -6.751 -9.471 1.00 90.31 85 GLY A O 1
ATOM 638 N N . GLY A 1 86 ? 3.325 -5.002 -8.156 1.00 90.94 86 GLY A N 1
ATOM 639 C CA . GLY A 1 86 ? 4.029 -4.007 -8.974 1.00 90.94 86 GLY A CA 1
ATOM 640 C C . GLY A 1 86 ? 3.316 -3.632 -10.281 1.00 90.94 86 GLY A C 1
ATOM 641 O O . GLY A 1 86 ? 3.833 -2.817 -11.043 1.00 90.94 86 GLY A O 1
ATOM 642 N N . THR A 1 87 ? 2.123 -4.176 -10.547 1.00 92.25 87 THR A N 1
ATOM 643 C CA . THR A 1 87 ? 1.387 -3.921 -11.797 1.00 92.25 87 THR A CA 1
ATOM 644 C C . THR A 1 87 ? 0.838 -2.497 -11.871 1.00 92.25 87 THR A C 1
ATOM 646 O O . THR A 1 87 ? 0.946 -1.864 -12.919 1.00 92.25 87 THR A O 1
ATOM 649 N N . ALA A 1 88 ? 0.334 -1.941 -10.762 1.00 92.62 88 ALA A N 1
ATOM 650 C CA . ALA A 1 88 ? -0.109 -0.546 -10.713 1.00 92.62 88 ALA A CA 1
ATOM 651 C C . ALA A 1 88 ? 1.009 0.447 -11.090 1.00 92.62 88 ALA A C 1
ATOM 653 O O . ALA A 1 88 ? 0.769 1.366 -11.875 1.00 92.62 88 ALA A O 1
ATOM 654 N N . LEU A 1 89 ? 2.238 0.223 -10.607 1.00 92.69 89 LEU A N 1
ATOM 655 C CA . LEU A 1 89 ? 3.409 1.041 -10.955 1.00 92.69 89 LEU A CA 1
ATOM 656 C C . LEU A 1 89 ? 3.804 0.877 -12.427 1.00 92.69 89 LEU A C 1
ATOM 658 O O . LEU A 1 89 ? 4.124 1.850 -13.104 1.00 92.69 89 LEU A O 1
ATOM 662 N N . LEU A 1 90 ? 3.727 -0.343 -12.964 1.00 91.25 90 LEU A N 1
ATOM 663 C CA . LEU A 1 90 ? 3.984 -0.574 -14.383 1.00 91.25 90 LEU A CA 1
ATOM 664 C C . LEU A 1 90 ? 2.962 0.147 -15.277 1.00 91.25 90 LEU A C 1
ATOM 666 O O . LEU A 1 90 ? 3.323 0.669 -16.331 1.00 91.25 90 LEU A O 1
ATOM 670 N N . TYR A 1 91 ? 1.691 0.200 -14.872 1.00 90.69 91 TYR A N 1
ATOM 671 C CA . TYR A 1 91 ? 0.661 0.909 -15.630 1.00 90.69 91 TYR A CA 1
ATOM 672 C C . TYR A 1 91 ? 0.786 2.431 -15.531 1.00 90.69 91 TYR A C 1
ATOM 674 O O . TYR A 1 91 ? 0.508 3.113 -16.522 1.00 90.69 91 TYR A O 1
ATOM 682 N N . SER A 1 92 ? 1.243 2.969 -14.396 1.00 90.69 92 SER A N 1
ATOM 683 C CA . SER A 1 92 ? 1.430 4.416 -14.228 1.00 90.69 92 SER A CA 1
ATOM 684 C C . SER A 1 92 ? 2.520 4.987 -15.141 1.00 90.69 92 SER A C 1
ATOM 686 O O . SER A 1 92 ? 2.446 6.157 -15.511 1.00 90.69 92 SER A O 1
ATOM 688 N N . VAL A 1 93 ? 3.452 4.157 -15.632 1.00 89.81 93 VAL A N 1
ATOM 689 C CA . VAL A 1 93 ? 4.434 4.542 -16.664 1.00 89.81 93 VAL A CA 1
ATOM 690 C C . VAL A 1 93 ? 3.772 5.166 -17.899 1.00 89.81 93 VAL A C 1
ATOM 692 O O . VAL A 1 93 ? 4.346 6.081 -18.489 1.00 89.81 93 VAL A O 1
ATOM 695 N N . LYS A 1 94 ? 2.560 4.732 -18.279 1.00 87.06 94 LYS A N 1
ATOM 696 C CA . LYS A 1 94 ? 1.836 5.304 -19.430 1.00 87.06 94 LYS A CA 1
ATOM 697 C C . LYS A 1 94 ? 1.546 6.800 -19.247 1.00 87.06 94 LYS A C 1
ATOM 699 O O . LYS A 1 94 ? 1.561 7.536 -20.227 1.00 87.06 94 LYS A O 1
ATOM 704 N N . ALA A 1 95 ? 1.351 7.262 -18.010 1.00 89.12 95 ALA A N 1
ATOM 705 C CA . ALA A 1 95 ? 1.137 8.678 -17.709 1.00 89.12 95 ALA A CA 1
ATOM 706 C C . ALA A 1 95 ? 2.406 9.528 -17.913 1.00 89.12 95 ALA A C 1
ATOM 708 O O . ALA A 1 95 ? 2.319 10.724 -18.170 1.00 89.12 95 ALA A O 1
ATOM 709 N N . LEU A 1 96 ? 3.600 8.926 -17.861 1.00 88.38 96 LEU A N 1
ATOM 710 C CA . LEU A 1 96 ? 4.850 9.640 -18.140 1.00 88.38 96 LEU A CA 1
ATOM 711 C C . LEU A 1 96 ? 5.041 9.928 -19.634 1.00 88.38 96 LEU A C 1
ATOM 713 O O . LEU A 1 96 ? 5.832 10.797 -19.986 1.00 88.38 96 LEU A O 1
ATOM 717 N N . SER A 1 97 ? 4.345 9.211 -20.521 1.00 84.88 97 SER A N 1
ATOM 718 C CA . SER A 1 97 ? 4.422 9.434 -21.970 1.00 84.88 97 SER A CA 1
ATOM 719 C C . SER A 1 97 ? 3.723 10.718 -22.421 1.00 84.88 97 SER A C 1
ATOM 721 O O . SER A 1 97 ? 4.044 11.221 -23.492 1.00 84.88 97 SER A O 1
ATOM 723 N N . SER A 1 98 ? 2.797 11.263 -21.625 1.00 88.12 98 SER A N 1
ATOM 724 C CA . SER A 1 98 ? 2.130 12.539 -21.919 1.00 88.12 98 SER A CA 1
ATOM 725 C C . SER A 1 98 ? 2.911 13.768 -21.444 1.00 88.12 98 SER A C 1
ATOM 727 O O . SER A 1 98 ? 2.509 14.893 -21.732 1.00 88.12 98 SER A O 1
ATOM 729 N N . LEU A 1 99 ? 4.013 13.586 -20.709 1.00 90.31 99 LEU A N 1
ATOM 730 C CA . LEU A 1 99 ? 4.839 14.696 -20.236 1.00 90.31 99 LEU A CA 1
ATOM 731 C C . LEU A 1 99 ? 5.761 15.192 -21.353 1.00 90.31 99 LEU A C 1
ATOM 733 O O . LEU A 1 99 ? 6.523 14.419 -21.932 1.00 90.31 99 LEU A O 1
ATOM 737 N N . THR A 1 100 ? 5.725 16.499 -21.614 1.00 90.06 100 THR A 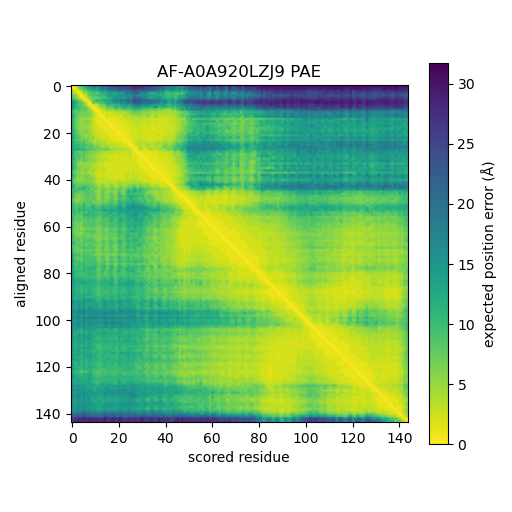N 1
ATOM 738 C CA . THR A 1 100 ? 6.644 17.153 -22.555 1.00 90.06 100 THR A CA 1
ATOM 739 C C . THR A 1 100 ? 7.795 17.784 -21.767 1.00 90.06 100 THR A C 1
ATOM 741 O O . THR A 1 100 ? 7.548 18.717 -21.002 1.00 90.06 100 THR A O 1
ATOM 744 N N . PRO A 1 101 ? 9.037 17.289 -21.897 1.00 91.00 101 PRO A N 1
ATOM 745 C CA . PRO A 1 101 ? 10.176 17.854 -21.180 1.00 91.00 101 PRO A CA 1
ATOM 746 C C . PRO A 1 101 ? 10.577 19.214 -21.766 1.00 91.00 101 PRO A C 1
ATOM 748 O O . PRO A 1 101 ? 10.617 19.377 -22.984 1.00 91.00 101 PRO A O 1
ATOM 751 N N . ALA A 1 102 ? 10.928 20.174 -20.907 1.00 92.69 102 ALA A N 1
ATOM 752 C CA . ALA A 1 102 ? 11.413 21.490 -21.330 1.00 92.69 102 ALA A CA 1
ATO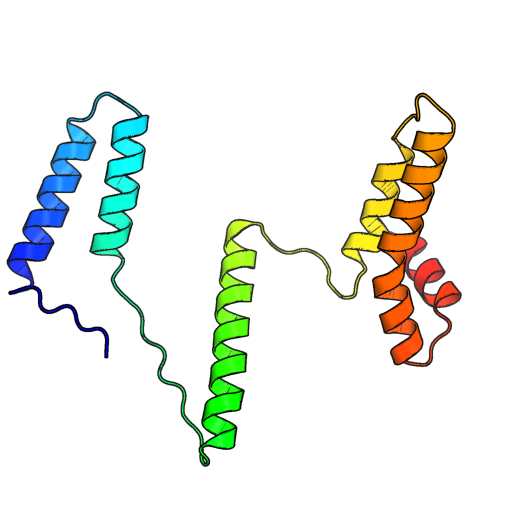M 753 C C . ALA A 1 102 ? 12.901 21.479 -21.723 1.00 92.69 102 ALA A C 1
ATOM 755 O O . ALA A 1 102 ? 13.350 22.328 -22.489 1.00 92.69 102 ALA A O 1
ATOM 756 N N . ASN A 1 103 ? 13.679 20.529 -21.197 1.00 94.44 103 ASN A N 1
ATOM 757 C CA . ASN A 1 103 ? 15.096 20.363 -21.509 1.00 94.44 103 ASN A CA 1
ATOM 758 C C . ASN A 1 103 ? 15.528 18.884 -21.457 1.00 94.44 103 ASN A C 1
ATOM 760 O O . ASN A 1 103 ? 14.766 17.995 -21.066 1.00 94.44 103 ASN A O 1
ATOM 764 N N . ASN A 1 104 ? 16.771 18.618 -21.865 1.00 93.44 104 ASN A N 1
ATOM 765 C CA . ASN A 1 104 ? 17.314 17.259 -21.892 1.00 93.44 104 ASN A CA 1
ATOM 766 C C . ASN A 1 104 ? 17.438 16.638 -20.493 1.00 93.44 104 ASN A C 1
ATOM 768 O O . ASN A 1 104 ? 17.170 15.447 -20.348 1.00 93.44 104 ASN A O 1
ATOM 772 N N . ASP A 1 105 ? 17.754 17.421 -19.462 1.00 94.75 105 ASP A N 1
ATOM 773 C CA . ASP A 1 105 ? 17.887 16.912 -18.091 1.00 94.75 105 ASP A CA 1
ATOM 774 C C . ASP A 1 105 ? 16.547 16.406 -17.544 1.00 94.75 105 ASP A C 1
ATOM 776 O O . ASP A 1 105 ? 16.472 15.325 -16.960 1.00 94.75 105 ASP A O 1
ATOM 780 N N . GLN A 1 106 ? 15.454 17.125 -17.815 1.00 93.56 106 GLN A N 1
ATOM 781 C CA . GLN A 1 106 ? 14.101 16.678 -17.489 1.00 93.56 106 GLN A CA 1
ATOM 782 C C . GLN A 1 106 ? 13.727 15.411 -18.255 1.00 93.56 106 GLN A C 1
ATOM 784 O O . GLN A 1 106 ? 13.132 14.504 -17.675 1.00 93.56 106 GLN A O 1
ATOM 789 N N . LYS A 1 107 ? 14.105 15.303 -19.537 1.00 93.31 107 LYS A N 1
ATOM 790 C CA . LYS A 1 107 ? 13.882 14.078 -20.316 1.00 93.31 107 LYS A CA 1
ATOM 791 C C . LYS A 1 107 ? 14.590 12.883 -19.676 1.00 93.31 107 LYS A C 1
ATOM 793 O O . LYS A 1 107 ? 13.972 11.835 -19.504 1.00 93.31 107 LYS A O 1
ATOM 798 N N . VAL A 1 108 ? 15.853 13.043 -19.282 1.00 94.50 108 VAL A N 1
ATOM 799 C CA . VAL A 1 108 ? 16.615 11.998 -18.582 1.00 94.50 108 VAL A CA 1
ATOM 800 C C . VAL A 1 108 ? 15.965 11.658 -17.238 1.00 94.50 108 VAL A C 1
ATOM 802 O O . VAL A 1 108 ? 15.810 10.480 -16.923 1.00 94.50 108 VAL A O 1
ATOM 805 N N . GLY A 1 109 ? 15.506 12.657 -16.480 1.00 94.56 109 GLY A N 1
ATOM 806 C CA . GLY A 1 109 ? 14.771 12.454 -15.229 1.00 94.56 109 GLY A CA 1
ATOM 807 C C . GLY A 1 109 ? 13.504 11.610 -15.405 1.00 94.56 109 GLY A C 1
ATOM 808 O O . GLY A 1 109 ? 13.287 10.658 -14.656 1.00 94.56 109 GLY A O 1
ATOM 809 N N . ILE A 1 110 ? 12.706 11.891 -16.442 1.00 93.81 110 ILE A N 1
ATOM 810 C CA . ILE A 1 110 ? 11.507 11.103 -16.775 1.00 93.81 110 ILE A CA 1
ATOM 811 C C . ILE A 1 110 ? 11.881 9.647 -17.097 1.00 93.81 110 ILE A C 1
ATOM 813 O O . ILE A 1 110 ? 11.205 8.725 -16.636 1.00 93.81 110 ILE A O 1
ATOM 817 N N . GLU A 1 111 ? 12.967 9.412 -17.841 1.00 92.12 111 GLU A N 1
ATOM 818 C CA . GLU A 1 111 ? 13.447 8.052 -18.135 1.00 92.12 111 GLU A CA 1
ATOM 819 C C . GLU A 1 111 ? 13.925 7.302 -16.883 1.00 92.12 111 GLU A C 1
ATOM 821 O O . GLU A 1 111 ? 13.697 6.096 -16.761 1.00 92.12 111 GLU A O 1
ATOM 826 N N . ILE A 1 112 ? 14.567 7.991 -15.934 1.00 94.94 112 ILE A N 1
ATOM 827 C CA . ILE A 1 112 ? 14.992 7.393 -14.660 1.00 94.94 112 ILE A CA 1
ATOM 828 C C . ILE A 1 112 ? 13.771 6.919 -13.872 1.00 94.94 112 ILE A C 1
ATOM 830 O O . ILE A 1 112 ? 13.725 5.760 -13.453 1.00 94.94 112 ILE A O 1
ATOM 834 N N . VAL A 1 113 ? 12.756 7.777 -13.723 1.00 95.12 113 VAL A N 1
ATOM 835 C CA . VAL A 1 113 ? 11.511 7.419 -13.026 1.00 95.12 113 VAL A CA 1
ATOM 836 C C . VAL A 1 113 ? 10.816 6.259 -13.737 1.00 95.12 113 VAL A C 1
ATOM 838 O O . VAL A 1 113 ? 10.392 5.306 -13.087 1.00 95.12 113 VAL A O 1
ATOM 841 N N . ARG A 1 114 ? 10.767 6.276 -15.074 1.00 91.94 114 ARG A N 1
ATOM 842 C CA . ARG A 1 114 ? 10.199 5.178 -15.865 1.00 91.94 114 ARG A CA 1
ATOM 843 C C . ARG A 1 114 ? 10.860 3.835 -15.550 1.00 91.94 114 ARG A C 1
ATOM 845 O O . ARG A 1 114 ? 10.156 2.856 -15.320 1.00 91.94 114 ARG A O 1
ATOM 852 N N . LYS A 1 115 ? 12.193 3.790 -15.504 1.00 92.06 115 LYS A N 1
ATOM 853 C CA . LYS A 1 115 ? 12.939 2.572 -15.146 1.00 92.06 115 LYS A CA 1
ATOM 854 C C . LYS A 1 115 ? 12.699 2.155 -13.695 1.00 92.06 115 LYS A C 1
ATOM 856 O O . LYS A 1 115 ? 12.536 0.967 -13.431 1.00 92.06 115 LYS A O 1
ATOM 861 N N . ALA A 1 116 ? 12.642 3.113 -12.770 1.00 94.62 116 ALA A N 1
ATOM 862 C CA . ALA A 1 116 ? 12.400 2.842 -11.355 1.00 94.62 116 ALA A CA 1
ATOM 863 C C . ALA A 1 116 ? 11.018 2.212 -11.112 1.00 94.62 116 ALA A C 1
ATOM 865 O O . ALA A 1 116 ? 10.909 1.263 -10.342 1.00 94.62 116 ALA A O 1
ATOM 866 N N . LEU A 1 117 ? 9.980 2.673 -11.817 1.00 93.56 117 LEU A N 1
ATOM 867 C CA . LEU A 1 117 ? 8.621 2.127 -11.709 1.00 93.56 117 LEU A CA 1
ATOM 868 C C . LEU A 1 117 ? 8.503 0.678 -12.214 1.00 93.56 117 LEU A C 1
ATOM 870 O O . LEU A 1 117 ? 7.650 -0.068 -11.739 1.00 93.56 117 LEU A O 1
ATOM 874 N N . GLU A 1 118 ? 9.362 0.253 -13.146 1.00 91.88 118 GLU A N 1
ATOM 875 C CA . GLU A 1 118 ? 9.423 -1.141 -13.608 1.00 91.88 118 GLU A CA 1
ATOM 876 C C . GLU A 1 118 ? 10.208 -2.064 -12.664 1.00 91.88 118 GLU A C 1
ATOM 878 O O . GLU A 1 118 ? 10.048 -3.285 -12.721 1.00 91.88 118 GLU A O 1
ATOM 883 N N . ALA A 1 119 ? 11.076 -1.521 -11.809 1.00 93.94 119 ALA A N 1
ATOM 884 C CA . ALA A 1 119 ? 11.983 -2.327 -10.995 1.00 93.94 119 ALA A CA 1
ATOM 885 C C . ALA A 1 119 ? 11.261 -3.307 -10.043 1.00 93.94 119 ALA A C 1
ATOM 887 O O . ALA A 1 119 ? 11.665 -4.472 -10.005 1.00 93.94 119 ALA A O 1
ATOM 888 N N . PRO A 1 120 ? 10.170 -2.929 -9.338 1.00 94.94 120 PRO A N 1
ATOM 889 C CA . PRO A 1 120 ? 9.495 -3.834 -8.407 1.00 94.94 120 PRO A CA 1
ATOM 890 C C . PRO A 1 120 ? 8.947 -5.094 -9.081 1.00 94.94 120 PRO A C 1
ATOM 892 O O . PRO A 1 120 ? 9.162 -6.203 -8.596 1.00 94.94 120 PRO A O 1
ATOM 895 N N . ILE A 1 121 ? 8.285 -4.951 -10.232 1.00 93.56 121 ILE A N 1
ATOM 896 C CA . ILE A 1 121 ? 7.707 -6.098 -10.941 1.00 93.56 121 ILE A CA 1
ATOM 897 C C . ILE A 1 121 ? 8.789 -6.989 -11.560 1.00 93.56 121 ILE A C 1
ATOM 899 O O . ILE A 1 121 ? 8.656 -8.213 -11.565 1.00 93.56 121 ILE A O 1
ATOM 903 N N . ARG A 1 122 ? 9.900 -6.394 -12.015 1.00 93.75 122 ARG A N 1
ATOM 904 C CA . ARG A 1 122 ? 11.064 -7.148 -12.495 1.00 93.75 122 ARG A CA 1
ATOM 905 C C . ARG A 1 122 ? 11.710 -7.952 -11.373 1.00 93.75 122 ARG A C 1
ATOM 907 O O . ARG A 1 122 ? 12.056 -9.110 -11.595 1.00 93.75 122 ARG A O 1
ATOM 914 N N . GLN A 1 123 ? 11.817 -7.373 -10.177 1.00 95.19 123 GLN A N 1
ATOM 915 C CA . GLN A 1 123 ? 12.338 -8.072 -9.006 1.00 95.19 123 GLN A CA 1
ATOM 916 C C . GLN A 1 123 ? 11.440 -9.247 -8.611 1.00 95.19 123 GLN A C 1
ATOM 918 O O . GLN A 1 123 ? 11.945 -10.339 -8.367 1.00 95.19 123 GLN A O 1
ATOM 923 N N . ILE A 1 124 ? 10.117 -9.053 -8.603 1.00 94.56 124 ILE A N 1
ATOM 924 C CA . ILE A 1 124 ? 9.152 -10.124 -8.313 1.00 94.56 124 ILE A CA 1
ATOM 925 C C . ILE A 1 124 ? 9.285 -11.265 -9.332 1.00 94.56 124 ILE A C 1
ATOM 927 O O . ILE A 1 124 ? 9.378 -12.425 -8.937 1.00 94.56 124 ILE A O 1
ATOM 931 N N . ALA A 1 125 ? 9.349 -10.950 -10.630 1.00 93.56 125 ALA A N 1
ATOM 932 C CA . ALA A 1 125 ? 9.510 -11.952 -11.686 1.00 93.56 125 ALA A CA 1
ATOM 933 C C . ALA A 1 125 ? 10.837 -12.725 -11.570 1.00 93.56 125 ALA A C 1
ATOM 935 O O . ALA A 1 125 ? 10.842 -13.949 -11.685 1.00 93.56 125 ALA A O 1
ATOM 936 N N . SER A 1 126 ? 11.935 -12.018 -11.283 1.00 94.25 126 SER A N 1
ATOM 937 C CA . SER A 1 126 ? 13.262 -12.612 -11.081 1.00 94.25 126 SER A CA 1
ATOM 938 C C . SER A 1 126 ? 13.293 -13.542 -9.864 1.00 94.25 126 SER A C 1
ATOM 940 O O . SER A 1 126 ? 13.745 -14.680 -9.966 1.00 94.25 126 SER A O 1
ATOM 942 N N . ASN A 1 127 ? 12.721 -13.111 -8.733 1.00 95.06 127 ASN A N 1
ATOM 943 C CA . ASN A 1 127 ? 12.603 -13.933 -7.522 1.00 95.06 127 ASN A CA 1
ATOM 944 C C . ASN A 1 127 ? 11.760 -15.199 -7.754 1.00 95.06 127 ASN A C 1
ATOM 946 O O . ASN A 1 127 ? 11.961 -16.203 -7.076 1.00 95.06 127 ASN A O 1
ATOM 950 N N . ALA A 1 128 ? 10.827 -15.155 -8.708 1.00 93.88 128 ALA A N 1
ATOM 951 C CA . ALA A 1 128 ? 10.016 -16.294 -9.122 1.00 93.88 128 ALA A CA 1
ATOM 952 C C . ALA A 1 128 ? 10.686 -17.176 -10.202 1.00 93.88 128 ALA A C 1
ATOM 954 O O . ALA A 1 128 ? 10.081 -18.152 -10.638 1.00 93.88 128 ALA A O 1
ATOM 955 N N . GLY A 1 129 ? 11.910 -16.853 -10.641 1.00 93.62 129 GLY A N 1
ATOM 956 C CA . GLY A 1 129 ? 12.673 -17.630 -11.627 1.00 93.62 129 GLY A CA 1
ATOM 957 C C . GLY A 1 129 ? 12.280 -17.395 -13.090 1.00 93.62 129 GLY A C 1
ATOM 958 O O . GLY A 1 129 ? 12.684 -18.166 -13.959 1.00 93.62 129 GLY A O 1
ATOM 959 N N . TYR A 1 130 ? 11.501 -16.351 -13.384 1.00 93.25 130 TYR A N 1
ATOM 960 C CA . TYR A 1 130 ? 11.079 -16.011 -14.745 1.00 93.25 130 TYR A CA 1
ATOM 961 C C . TYR A 1 130 ? 11.919 -14.878 -15.340 1.00 93.25 130 TYR A C 1
ATOM 963 O O . TYR A 1 130 ? 12.416 -14.001 -14.630 1.00 93.25 130 TYR A O 1
ATOM 971 N N . ASP A 1 131 ? 12.007 -14.834 -16.672 1.00 92.56 131 ASP A N 1
ATOM 972 C CA . ASP A 1 131 ? 12.599 -13.690 -17.365 1.00 92.56 131 ASP A CA 1
ATOM 973 C C . ASP A 1 131 ? 11.719 -12.444 -17.177 1.00 92.56 131 ASP A C 1
ATOM 975 O O . ASP A 1 131 ? 10.599 -12.340 -17.695 1.00 92.56 131 ASP A O 1
ATOM 979 N N . SER A 1 132 ? 12.260 -11.477 -16.435 1.00 90.69 132 SER A N 1
ATOM 980 C CA . SER A 1 132 ? 11.583 -10.224 -16.113 1.00 90.69 132 SER A CA 1
ATOM 981 C C . SER A 1 132 ? 11.118 -9.441 -17.347 1.00 90.69 132 SER A C 1
ATOM 983 O O . SER A 1 132 ? 10.068 -8.803 -17.301 1.00 90.69 132 SER A O 1
ATOM 985 N N . SER A 1 133 ? 11.847 -9.503 -18.464 1.00 89.50 133 SER A N 1
ATOM 986 C CA . SER A 1 133 ? 11.509 -8.770 -19.686 1.00 89.50 133 SER A CA 1
ATOM 987 C C . SER A 1 133 ? 10.305 -9.383 -20.393 1.00 89.50 133 SER A C 1
ATOM 989 O O . SER A 1 133 ? 9.443 -8.647 -20.874 1.00 89.50 133 SER A O 1
ATOM 991 N N . ILE A 1 134 ? 10.196 -10.715 -20.389 1.00 90.75 134 ILE A N 1
ATOM 992 C CA . ILE A 1 134 ? 9.042 -11.427 -20.952 1.00 90.75 134 ILE A CA 1
ATOM 993 C C . ILE A 1 134 ? 7.788 -11.133 -20.125 1.00 90.75 134 ILE A C 1
ATOM 995 O O . ILE A 1 134 ? 6.733 -10.843 -20.689 1.00 90.75 134 ILE A O 1
ATOM 999 N N . ILE A 1 135 ? 7.892 -11.178 -18.793 1.00 89.69 135 ILE A N 1
ATOM 1000 C CA . ILE A 1 135 ? 6.760 -10.910 -17.895 1.00 89.69 135 ILE A CA 1
ATOM 1001 C C . ILE A 1 135 ? 6.283 -9.460 -18.024 1.00 89.69 135 ILE A C 1
ATOM 1003 O O . ILE A 1 135 ? 5.092 -9.225 -18.218 1.00 89.69 135 ILE A O 1
ATOM 1007 N N . VAL A 1 136 ? 7.199 -8.488 -17.986 1.00 89.06 136 VAL A N 1
ATOM 1008 C CA . VAL A 1 136 ? 6.852 -7.068 -18.157 1.00 89.06 136 VAL A CA 1
ATOM 1009 C C . VAL A 1 136 ? 6.216 -6.812 -19.524 1.00 89.06 136 VAL A C 1
ATOM 1011 O O . VAL A 1 136 ? 5.219 -6.096 -19.595 1.00 89.06 136 VAL A O 1
ATOM 1014 N N . GLY A 1 137 ? 6.749 -7.411 -20.596 1.00 88.56 137 GLY A N 1
ATOM 1015 C CA . GLY A 1 137 ? 6.169 -7.315 -21.939 1.00 88.56 137 GLY A CA 1
ATOM 1016 C C . GLY A 1 137 ? 4.739 -7.851 -21.984 1.00 88.56 137 GLY A C 1
ATOM 1017 O O . GLY A 1 137 ? 3.818 -7.124 -22.344 1.00 88.56 137 GLY A O 1
ATOM 1018 N N . LYS A 1 138 ? 4.520 -9.075 -21.488 1.00 89.56 138 LYS A N 1
ATOM 1019 C CA . LYS A 1 138 ? 3.184 -9.689 -21.434 1.00 89.56 138 LYS A CA 1
ATOM 1020 C C . LYS A 1 138 ? 2.174 -8.859 -20.644 1.00 89.56 138 LYS A C 1
ATOM 1022 O O . LYS A 1 138 ? 1.032 -8.753 -21.068 1.00 89.56 138 LYS A O 1
ATOM 1027 N N . ILE A 1 139 ? 2.568 -8.265 -19.517 1.00 86.94 139 ILE A N 1
ATOM 1028 C CA . ILE A 1 139 ? 1.666 -7.438 -18.696 1.00 86.94 139 ILE A CA 1
ATOM 1029 C C . ILE A 1 139 ? 1.363 -6.096 -19.377 1.00 86.94 139 ILE A C 1
ATOM 1031 O O . ILE A 1 139 ? 0.274 -5.554 -19.214 1.00 86.94 139 ILE A O 1
ATOM 1035 N N . ARG A 1 140 ? 2.293 -5.554 -20.170 1.00 84.19 140 ARG A N 1
ATOM 1036 C CA . ARG A 1 140 ? 2.029 -4.363 -20.992 1.00 84.19 140 ARG A CA 1
ATOM 1037 C C . ARG A 1 140 ? 1.038 -4.636 -22.118 1.00 84.19 140 ARG A C 1
ATOM 1039 O O . ARG A 1 140 ? 0.202 -3.770 -22.391 1.00 84.19 140 ARG A O 1
ATOM 1046 N N . ASP A 1 141 ? 1.154 -5.809 -22.735 1.00 82.44 141 ASP A N 1
ATOM 1047 C CA . ASP A 1 141 ? 0.334 -6.241 -23.869 1.00 82.44 141 ASP A CA 1
ATOM 1048 C C . ASP A 1 141 ? -1.031 -6.785 -23.436 1.00 82.44 141 ASP A C 1
ATOM 1050 O O . ASP A 1 141 ? -2.006 -6.692 -24.187 1.00 82.44 141 ASP A O 1
ATOM 1054 N N . ALA A 1 142 ? -1.122 -7.308 -22.210 1.00 74.94 142 ALA A N 1
ATOM 1055 C CA . ALA A 1 142 ? -2.377 -7.625 -21.552 1.00 74.94 142 ALA A CA 1
ATOM 1056 C C . ALA A 1 142 ? -3.184 -6.328 -21.391 1.00 74.94 142 ALA A C 1
ATOM 1058 O O . ALA A 1 142 ? -2.954 -5.512 -20.496 1.00 74.94 142 ALA A O 1
ATOM 1059 N N . LYS A 1 143 ? -4.110 -6.096 -22.325 1.00 54.75 143 LYS A N 1
ATOM 1060 C CA . LYS A 1 143 ? -5.069 -4.997 -22.233 1.00 54.75 143 LYS A CA 1
ATOM 1061 C C . LYS A 1 143 ? -5.897 -5.163 -20.955 1.00 54.75 143 LYS A C 1
ATOM 1063 O O . LYS A 1 143 ? -6.247 -6.283 -20.592 1.00 54.75 143 LYS A O 1
ATOM 1068 N N . LYS A 1 144 ? -6.165 -4.029 -20.300 1.00 52.53 144 LYS A N 1
ATOM 1069 C CA . LYS A 1 144 ? -7.197 -3.912 -19.262 1.00 52.53 144 LYS A CA 1
ATOM 1070 C C . LYS A 1 144 ? -8.521 -4.482 -19.756 1.00 52.53 144 LYS A C 1
ATOM 1072 O O . LYS A 1 144 ? -8.832 -4.227 -20.943 1.00 52.53 144 LYS A O 1
#

Foldseek 3Di:
DPPDPDPDPVVLVVVLVVLVVVLVPDPDPVSNVVSVVVSCVSVVDDDDDDADDPDPVVSVVVVVVVVVVVVVVVVCVVPNDDDDLLLVLLVCLVVLVPDDDPDPVVVVVSVVSSVVSLVSNLVSCVVVVHRSVVVSVVSVVPDD

Solvent-accessible surface area (backbone atoms only — not comparable to full-atom values): 8563 Å² total; per-residue (Å²): 139,88,77,76,89,73,75,60,73,66,60,55,50,54,50,48,52,52,44,52,54,51,38,73,70,44,86,45,70,69,56,29,51,55,41,49,55,51,42,46,66,60,75,66,62,82,90,82,86,86,71,77,57,96,43,73,69,51,23,50,54,52,41,53,53,51,52,51,50,52,53,52,52,51,50,35,71,75,78,46,86,75,64,65,84,39,47,48,45,49,56,52,46,64,64,59,72,76,60,80,60,92,47,71,67,52,44,52,50,53,52,52,53,48,54,57,39,43,43,60,34,33,49,53,30,44,78,69,75,43,63,32,67,61,54,54,49,52,59,69,69,51,72,132